Protein AF-A0A923XNX6-F1 (afdb_monomer)

Solvent-accessible surface area (backbone atoms only — not comparable to full-atom values): 4969 Å² total; per-residue (Å²): 114,69,65,73,49,47,70,69,46,48,79,73,38,95,85,50,53,93,92,58,55,62,74,38,48,46,37,24,32,49,44,14,53,48,41,69,77,77,44,90,81,54,68,77,83,39,41,71,58,51,50,51,52,29,68,72,59,35,80,86,32,80,60,51,67,77,61,32,46,54,44,16,46,54,29,30,53,48,52,62,55,71,70,56,132

Radius of gyration: 11.89 Å; Cα contacts (8 Å, |Δi|>4): 79; chains: 1; bounding box: 31×26×30 Å

Sequence (85 aa):
REDAYWQREFTKQPYYRSELSYDDYSPAFRVGYTGPLRREGSFDSLEGDLQRDWQQVKGRSRLTWQEARQATRAAWERVAHAGHP

Secondary structure (DSSP, 8-state):
-HHHHHHHHGGGSTT--TT--HHHHHHHHHHHHHHHHH--S-TTTTHHHHHHHHHHH-TT----HHHHHHHHHHHHHHHHHHT--

Foldseek 3Di:
DQLVVCQVCVCVDPLDDPVFHSLLQSLLLVLQQVVVVVDDDDCVVCVVVSLVSSVVRNVPRPDDSVSSSSSSPVSNVVNVVVPDD

Mean predicted aligned error: 3.84 Å

Nearest PDB structures (foldseek):
  5dul-assembly2_C  TM=3.179E-01  e=6.118E+00  Yersinia pestis
  5kqo-assembly1_A  TM=3.151E-01  e=6.118E+00  Vibrio vulnificus CMCP6
  5kry-assembly1_B  TM=3.159E-01  e=5.791E+00  Vibrio vulnificus CMCP6
  5dul-assembly1_A  TM=3.195E-01  e=7.621E+00  Yersinia pestis
  5krv-assembly1_A  TM=3.167E-01  e=6.828E+00  Vibrio vulnificus CMCP6

pLDDT: mean 89.62, std 9.18, range [39.44, 95.31]

Structure (mmCIF, N/CA/C/O backbone):
data_AF-A0A923XNX6-F1
#
_entry.id   A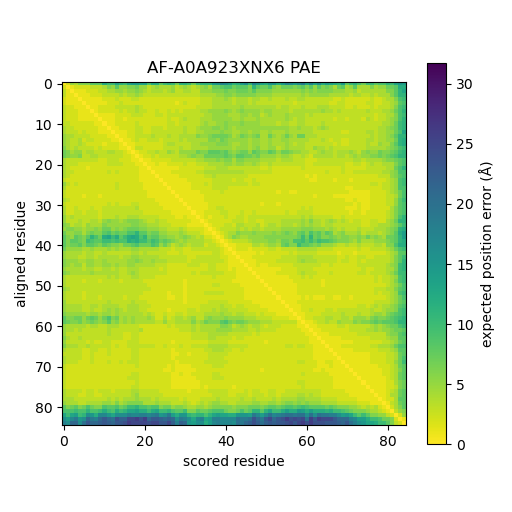F-A0A923XNX6-F1
#
loop_
_atom_site.group_PDB
_atom_site.id
_atom_site.type_symbol
_atom_site.label_atom_id
_atom_site.label_alt_id
_atom_site.label_comp_id
_atom_site.label_asym_id
_atom_site.label_entity_id
_atom_site.label_seq_id
_atom_site.pdbx_PDB_ins_code
_atom_site.Cartn_x
_atom_site.Cartn_y
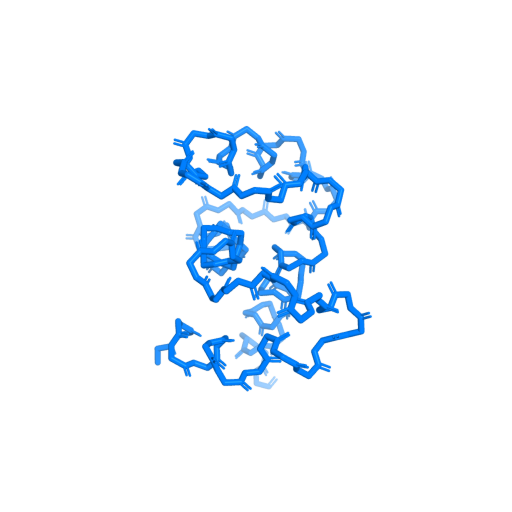_atom_site.Cartn_z
_atom_site.occupancy
_atom_site.B_iso_or_equiv
_atom_site.auth_seq_id
_atom_site.auth_comp_id
_atom_site.auth_asym_id
_atom_site.auth_atom_id
_atom_site.pdbx_PDB_model_num
ATOM 1 N N . ARG A 1 1 ? -1.109 -16.818 -4.883 1.00 74.00 1 ARG A N 1
ATOM 2 C CA . ARG A 1 1 ? -1.800 -15.576 -5.314 1.00 74.00 1 ARG A CA 1
ATOM 3 C C . ARG A 1 1 ? -1.494 -14.496 -4.288 1.00 74.00 1 ARG A C 1
ATOM 5 O O . ARG A 1 1 ? -1.709 -14.759 -3.111 1.00 74.00 1 ARG A O 1
ATOM 12 N N . GLU A 1 2 ? -1.004 -13.339 -4.730 1.00 85.06 2 GLU A N 1
ATOM 13 C CA . GLU A 1 2 ? -0.586 -12.223 -3.862 1.00 85.06 2 GLU A CA 1
ATOM 14 C C . GLU A 1 2 ? -1.723 -11.694 -2.980 1.00 85.06 2 GLU A C 1
ATOM 16 O O . GLU A 1 2 ? -1.521 -11.422 -1.804 1.00 85.06 2 GLU A O 1
ATOM 21 N N . ASP A 1 3 ? -2.945 -11.647 -3.508 1.00 83.94 3 ASP A N 1
ATOM 22 C CA . ASP A 1 3 ? -4.131 -11.164 -2.791 1.00 83.94 3 ASP A CA 1
ATOM 23 C C . ASP A 1 3 ? -4.389 -11.925 -1.473 1.00 83.94 3 ASP A C 1
ATOM 25 O O . ASP A 1 3 ? -4.453 -11.340 -0.396 1.00 83.94 3 ASP A O 1
ATOM 29 N N . ALA A 1 4 ? -4.382 -13.262 -1.528 1.00 88.19 4 ALA A N 1
ATOM 30 C CA . ALA A 1 4 ? -4.567 -14.116 -0.353 1.00 88.19 4 ALA A CA 1
ATOM 31 C C . ALA A 1 4 ? -3.412 -14.022 0.659 1.00 88.19 4 ALA A C 1
ATOM 33 O O . ALA A 1 4 ? -3.592 -14.373 1.823 1.00 88.19 4 ALA A O 1
ATOM 34 N N . TYR A 1 5 ? -2.219 -13.602 0.222 1.00 89.88 5 TYR A N 1
ATOM 35 C CA . TYR A 1 5 ? -1.103 -13.300 1.116 1.00 89.88 5 TYR A CA 1
ATOM 36 C C . TYR A 1 5 ? -1.331 -11.958 1.813 1.00 89.88 5 TYR A C 1
ATOM 38 O O . TYR A 1 5 ? -1.288 -11.883 3.039 1.00 89.88 5 TYR A O 1
ATOM 46 N N . TRP A 1 6 ? -1.664 -10.914 1.057 1.00 92.38 6 TRP A N 1
ATOM 47 C CA . TRP A 1 6 ? -1.911 -9.593 1.625 1.00 92.38 6 TRP A CA 1
ATOM 48 C C . TRP A 1 6 ? -3.133 -9.569 2.542 1.00 92.38 6 TRP A C 1
ATOM 50 O O . TRP A 1 6 ? -3.083 -8.902 3.563 1.00 92.38 6 TRP A O 1
ATOM 60 N N . GLN A 1 7 ? -4.167 -10.371 2.285 1.00 91.44 7 GLN A N 1
ATOM 61 C CA . GLN A 1 7 ? -5.333 -10.489 3.170 1.00 91.44 7 GLN A CA 1
ATOM 62 C C . GLN A 1 7 ? -4.996 -10.961 4.594 1.00 91.44 7 GLN A C 1
ATOM 64 O O . GLN A 1 7 ? -5.713 -10.640 5.534 1.00 91.44 7 GLN A O 1
ATOM 69 N N . ARG A 1 8 ? -3.907 -11.705 4.783 1.00 91.69 8 ARG A N 1
ATOM 70 C CA . ARG A 1 8 ? -3.469 -12.194 6.104 1.00 91.69 8 ARG A CA 1
ATOM 71 C C . ARG A 1 8 ? -2.298 -11.399 6.679 1.00 91.69 8 ARG A C 1
ATOM 73 O O . ARG A 1 8 ? -2.127 -11.360 7.892 1.00 91.69 8 ARG A O 1
ATOM 80 N N . GLU A 1 9 ? -1.517 -10.748 5.822 1.00 92.38 9 GLU A N 1
ATOM 81 C CA . GLU A 1 9 ? -0.336 -9.986 6.231 1.00 92.38 9 GLU A CA 1
ATOM 82 C C . GLU A 1 9 ? -0.592 -8.488 6.397 1.00 92.38 9 GLU A C 1
ATOM 84 O O . GLU A 1 9 ? 0.191 -7.832 7.081 1.00 92.38 9 GLU A O 1
ATOM 89 N N . PHE A 1 10 ? -1.666 -7.931 5.818 1.00 90.75 10 PHE A N 1
ATOM 90 C CA . PHE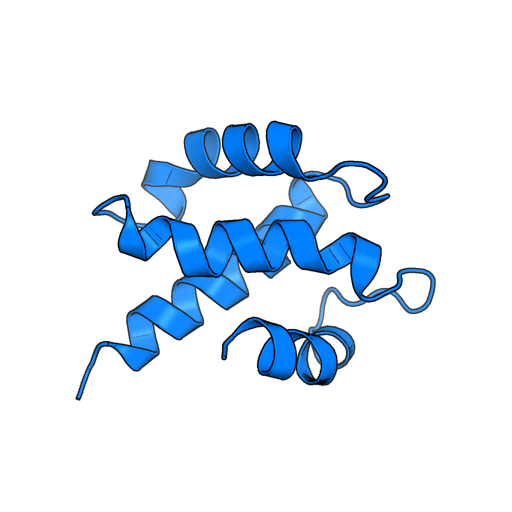 A 1 10 ? -1.948 -6.493 5.912 1.00 90.75 10 PHE A CA 1
ATOM 91 C C . PHE A 1 10 ? -2.124 -6.029 7.358 1.00 90.75 10 PHE A C 1
ATOM 93 O O . PHE A 1 10 ? -1.679 -4.941 7.693 1.00 90.75 10 PHE A O 1
ATOM 100 N N . THR A 1 11 ? -2.693 -6.870 8.226 1.00 93.19 11 THR A N 1
ATOM 101 C CA . THR A 1 11 ? -2.869 -6.582 9.658 1.00 93.19 11 THR A CA 1
ATOM 102 C C . THR A 1 11 ? -1.557 -6.555 10.438 1.00 93.19 11 THR A C 1
ATOM 104 O O . THR A 1 11 ? -1.498 -5.983 11.522 1.00 93.19 11 THR A O 1
ATOM 107 N N . LYS A 1 12 ? -0.496 -7.166 9.896 1.00 92.19 12 LYS A N 1
ATOM 108 C CA . LYS A 1 12 ? 0.849 -7.184 10.490 1.00 92.19 12 LYS A CA 1
ATOM 109 C C . LYS A 1 12 ? 1.703 -6.004 10.038 1.00 92.19 12 LYS A C 1
ATOM 111 O O . LYS A 1 12 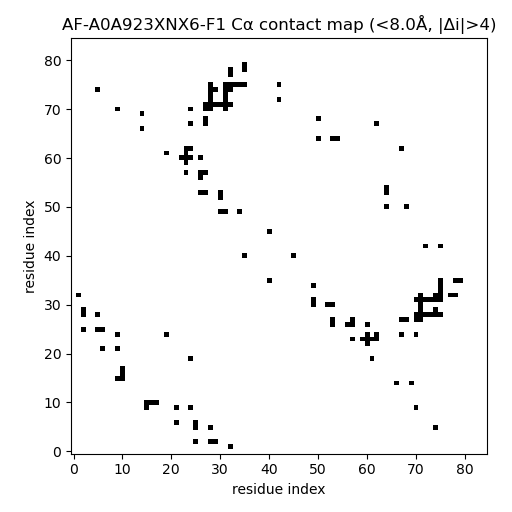? 2.832 -5.856 10.496 1.00 92.19 12 LYS A O 1
ATOM 116 N N . GLN A 1 13 ? 1.203 -5.200 9.104 1.00 90.88 13 GLN A N 1
ATOM 117 C CA . GLN A 1 13 ? 1.947 -4.061 8.596 1.00 90.88 13 GLN A CA 1
ATOM 118 C C . GLN A 1 13 ? 1.990 -2.949 9.648 1.00 90.88 13 GLN A C 1
ATOM 120 O O . GLN A 1 13 ? 0.989 -2.703 10.317 1.00 90.88 13 GLN A O 1
ATOM 125 N N . PRO A 1 14 ? 3.108 -2.215 9.767 1.00 89.81 14 PRO A N 1
ATOM 126 C CA . PRO A 1 14 ? 3.239 -1.141 10.755 1.00 89.81 14 PRO A CA 1
ATOM 127 C C . PRO A 1 14 ? 2.278 0.033 10.502 1.00 89.81 14 PRO A C 1
ATOM 129 O O . PRO A 1 14 ? 2.019 0.828 11.397 1.00 89.81 14 PRO A O 1
ATOM 132 N N . TYR A 1 15 ? 1.747 0.133 9.284 1.00 87.44 15 TYR A N 1
ATOM 133 C CA . TYR A 1 15 ? 0.778 1.137 8.842 1.00 87.44 15 TYR A CA 1
ATOM 134 C C . TYR A 1 15 ? -0.671 0.629 8.840 1.00 87.44 15 TYR A C 1
ATOM 136 O O . TYR A 1 15 ? -1.573 1.267 8.287 1.00 87.44 15 TYR A O 1
ATOM 144 N N . TYR A 1 16 ? -0.904 -0.549 9.417 1.00 91.62 16 TYR A N 1
ATOM 145 C CA . TYR A 1 16 ? -2.241 -1.087 9.588 1.00 91.62 16 TYR A CA 1
ATOM 146 C C . TYR A 1 16 ? -3.040 -0.261 10.595 1.00 91.62 16 TYR A C 1
ATOM 148 O O . TYR A 1 16 ? -2.561 0.075 11.678 1.00 91.62 16 TYR A O 1
ATOM 156 N N . ARG A 1 17 ? -4.298 0.010 10.250 1.00 90.50 17 ARG A N 1
ATOM 157 C CA . ARG A 1 17 ? -5.277 0.633 11.137 1.00 90.50 17 ARG A CA 1
ATOM 158 C C . ARG A 1 17 ? -6.414 -0.343 11.385 1.00 90.50 17 ARG A C 1
ATOM 160 O O . ARG A 1 17 ? -7.043 -0.801 10.438 1.00 90.50 17 ARG A O 1
ATOM 167 N N . SER A 1 18 ? -6.722 -0.602 12.654 1.00 88.75 18 SER A N 1
ATOM 168 C CA . SER A 1 18 ? -7.789 -1.531 13.058 1.00 88.75 18 SER A CA 1
ATOM 169 C C . SER A 1 18 ? -9.194 -1.115 12.605 1.00 88.75 18 SER A C 1
ATOM 171 O O . SER A 1 18 ? -10.087 -1.951 12.529 1.00 88.75 18 SER A O 1
ATOM 173 N N . GLU A 1 19 ? -9.391 0.163 12.283 1.00 92.25 19 GLU A N 1
ATOM 174 C CA . GLU A 1 19 ? -10.645 0.723 11.759 1.00 92.25 19 GLU A CA 1
ATOM 175 C C . GLU A 1 19 ? -10.873 0.403 10.267 1.00 92.25 19 GLU A C 1
ATOM 177 O O . GLU A 1 19 ? -11.975 0.591 9.729 1.00 92.25 19 GLU A O 1
ATOM 182 N N . LEU A 1 20 ? -9.817 -0.035 9.575 1.00 92.56 20 LEU A N 1
ATOM 183 C CA . LEU A 1 20 ? -9.798 -0.294 8.144 1.00 92.56 20 LEU A CA 1
ATOM 184 C C . LEU A 1 20 ? -9.815 -1.795 7.869 1.00 92.56 20 LEU A C 1
ATOM 186 O O . LEU A 1 20 ? -9.158 -2.592 8.536 1.00 92.56 20 LEU A O 1
ATOM 190 N N . SER A 1 21 ? -10.594 -2.183 6.867 1.00 92.81 21 SER A N 1
ATOM 191 C CA . SER A 1 21 ? -10.732 -3.577 6.457 1.00 92.81 21 SER A CA 1
ATOM 192 C C . SER A 1 21 ? -9.821 -3.876 5.278 1.00 92.81 21 SER A C 1
ATOM 194 O O . SER A 1 21 ? -9.320 -2.970 4.615 1.00 92.81 21 SER A O 1
ATOM 196 N N . TYR A 1 22 ? -9.641 -5.159 4.962 1.00 91.62 22 TYR A N 1
ATOM 197 C CA . TYR A 1 22 ? -8.857 -5.545 3.790 1.00 91.62 22 TYR A CA 1
ATOM 198 C C . TYR A 1 22 ? -9.383 -4.912 2.493 1.00 91.62 22 TYR A C 1
ATOM 200 O O . TYR A 1 22 ? -8.581 -4.575 1.636 1.00 91.62 22 TYR A O 1
ATOM 208 N N . ASP A 1 23 ? -10.692 -4.681 2.366 1.00 92.62 23 ASP A N 1
ATOM 209 C CA . ASP A 1 23 ? -11.293 -3.998 1.209 1.00 92.62 23 ASP A CA 1
ATOM 210 C C . ASP A 1 23 ? -10.721 -2.586 0.984 1.00 92.62 23 ASP A C 1
ATOM 212 O O . ASP A 1 23 ? -10.495 -2.178 -0.153 1.00 92.62 23 ASP A O 1
ATOM 216 N N . ASP A 1 24 ? -10.376 -1.870 2.062 1.00 94.62 24 ASP A N 1
ATOM 217 C CA . ASP A 1 24 ? -9.739 -0.558 1.962 1.00 94.62 24 ASP A CA 1
ATOM 218 C C . ASP A 1 24 ? -8.309 -0.668 1.400 1.00 94.62 24 ASP A C 1
ATOM 220 O O . ASP A 1 24 ? -7.890 0.181 0.612 1.00 94.62 24 ASP A O 1
ATOM 224 N N . TYR A 1 25 ? -7.567 -1.719 1.766 1.00 94.44 25 TYR A N 1
ATOM 225 C CA . TYR A 1 25 ? -6.161 -1.917 1.382 1.00 94.44 25 TYR A CA 1
ATOM 226 C C . TYR A 1 25 ? -5.958 -2.730 0.095 1.00 94.44 25 TYR A C 1
ATOM 228 O O . TYR A 1 25 ? -4.952 -2.551 -0.592 1.00 94.44 25 TYR A O 1
ATOM 236 N N . SER A 1 26 ? -6.894 -3.613 -0.250 1.00 94.00 26 SER A N 1
ATOM 237 C CA . SER A 1 26 ? -6.862 -4.485 -1.428 1.00 94.00 26 SER A CA 1
ATOM 238 C C . SER A 1 26 ? -6.514 -3.734 -2.720 1.00 94.00 26 SER A C 1
ATOM 240 O O . SER A 1 26 ? -5.574 -4.165 -3.399 1.00 94.00 26 SER A O 1
ATOM 242 N N . PRO A 1 27 ? -7.141 -2.581 -3.055 1.00 95.19 27 PRO A N 1
ATOM 243 C CA . PRO A 1 27 ? -6.775 -1.849 -4.265 1.00 95.19 27 PRO A CA 1
ATOM 244 C C . PRO A 1 27 ? -5.319 -1.371 -4.247 1.00 95.19 27 PRO A C 1
ATOM 246 O O . PRO A 1 27 ? -4.657 -1.430 -5.278 1.00 95.19 27 PRO A O 1
ATOM 249 N N . ALA A 1 28 ? -4.783 -0.960 -3.094 1.00 95.31 28 ALA A N 1
ATOM 250 C CA . ALA A 1 28 ? -3.393 -0.517 -2.977 1.00 95.31 28 ALA A CA 1
ATOM 251 C C . ALA A 1 28 ? -2.405 -1.666 -3.216 1.00 95.31 28 ALA A C 1
ATOM 253 O O . ALA A 1 28 ? -1.494 -1.553 -4.037 1.00 95.31 28 ALA A O 1
ATOM 254 N N . PHE A 1 29 ? -2.627 -2.815 -2.571 1.00 94.69 29 PHE A N 1
ATOM 255 C CA . PHE A 1 29 ? -1.799 -3.996 -2.812 1.00 94.69 29 PHE A CA 1
ATOM 256 C C . PHE A 1 29 ? -1.874 -4.447 -4.268 1.00 94.69 29 PHE A C 1
ATOM 258 O O . PHE A 1 29 ? -0.845 -4.774 -4.856 1.00 94.69 29 PHE A O 1
ATOM 265 N N . ARG A 1 30 ? -3.067 -4.404 -4.874 1.00 93.56 30 ARG A N 1
ATOM 266 C CA . ARG A 1 30 ? -3.272 -4.756 -6.281 1.00 93.56 30 ARG A CA 1
ATOM 267 C C . ARG A 1 30 ? -2.452 -3.901 -7.226 1.00 93.56 30 ARG A C 1
ATOM 269 O O . ARG A 1 30 ? -1.778 -4.457 -8.092 1.00 93.56 30 ARG A O 1
ATOM 276 N N . VAL A 1 31 ? -2.461 -2.585 -7.047 1.00 94.56 31 VAL A N 1
ATOM 277 C CA . VAL A 1 31 ? -1.596 -1.691 -7.827 1.00 94.56 31 VAL A CA 1
ATOM 278 C C . VAL A 1 31 ? -0.123 -2.039 -7.601 1.00 94.56 31 VAL A C 1
ATOM 280 O O . VAL A 1 31 ? 0.638 -2.136 -8.560 1.00 94.56 31 VAL A O 1
ATOM 283 N N . GLY A 1 32 ? 0.265 -2.334 -6.359 1.00 93.25 32 GLY A N 1
ATOM 284 C CA . GLY A 1 32 ? 1.641 -2.671 -6.002 1.00 93.25 32 GLY A CA 1
ATOM 285 C C . GLY A 1 32 ? 2.174 -3.945 -6.653 1.00 93.25 32 GLY A C 1
ATOM 286 O O . GLY A 1 32 ? 3.266 -3.921 -7.207 1.00 93.25 32 GLY A O 1
ATOM 287 N N . TYR A 1 33 ? 1.413 -5.045 -6.645 1.00 91.38 33 TYR A N 1
ATOM 288 C CA . TYR A 1 33 ? 1.874 -6.310 -7.233 1.00 91.38 33 TYR A CA 1
ATOM 289 C C . TYR A 1 33 ? 1.646 -6.401 -8.748 1.00 91.38 33 TYR A C 1
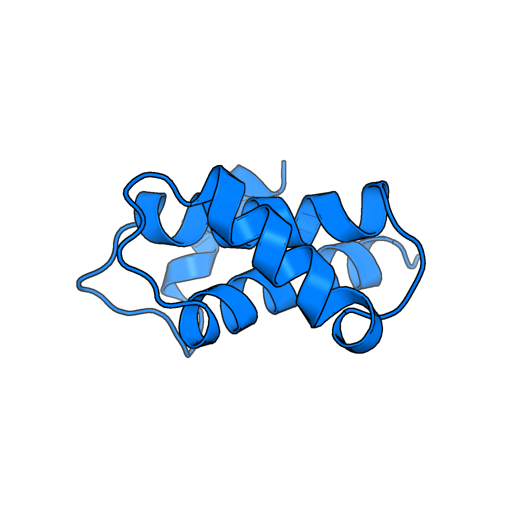ATOM 291 O O . TYR A 1 33 ? 2.283 -7.217 -9.410 1.00 91.38 33 TYR A O 1
ATOM 299 N N . THR A 1 34 ? 0.742 -5.596 -9.323 1.00 90.75 34 THR A N 1
ATOM 300 C CA . THR A 1 34 ? 0.533 -5.551 -10.787 1.00 90.75 34 THR A CA 1
ATOM 301 C C . THR A 1 34 ? 1.395 -4.510 -11.490 1.00 90.75 34 THR A C 1
ATOM 303 O O . THR A 1 34 ? 1.689 -4.674 -12.672 1.00 90.75 34 THR A O 1
ATOM 306 N N . GLY A 1 35 ? 1.829 -3.473 -10.773 1.00 89.00 35 GLY A N 1
ATOM 307 C CA . GLY A 1 35 ? 2.748 -2.446 -11.249 1.00 89.00 35 GLY A CA 1
ATOM 308 C C . GLY A 1 35 ? 4.009 -3.004 -11.921 1.00 89.00 35 GLY A C 1
ATOM 309 O O . GLY A 1 35 ? 4.184 -2.737 -13.112 1.00 89.00 35 GLY A O 1
ATOM 310 N N . PRO A 1 36 ? 4.831 -3.822 -11.231 1.00 86.06 36 PRO A N 1
ATOM 311 C CA . PRO A 1 36 ? 6.089 -4.328 -11.784 1.00 86.06 36 PRO A CA 1
ATOM 312 C C . PRO A 1 36 ? 5.877 -5.345 -12.913 1.00 86.06 36 PRO A C 1
ATOM 314 O O . PRO A 1 36 ? 6.782 -5.598 -13.694 1.00 86.06 36 PRO A O 1
ATOM 317 N N . LEU A 1 37 ? 4.672 -5.917 -13.045 1.00 84.88 37 LEU A N 1
ATOM 318 C CA . LEU A 1 37 ? 4.328 -6.821 -14.151 1.00 84.88 37 LEU A CA 1
ATOM 319 C C . LEU A 1 37 ? 4.032 -6.076 -15.461 1.00 84.88 37 LEU A C 1
ATOM 321 O O . LEU A 1 37 ? 3.978 -6.696 -16.519 1.00 84.88 37 LEU A O 1
ATOM 325 N N . ARG A 1 38 ? 3.751 -4.771 -15.388 1.00 82.00 38 ARG A N 1
ATOM 326 C CA . ARG A 1 38 ?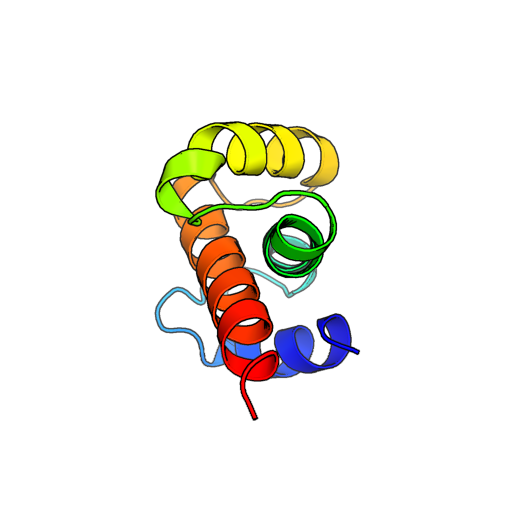 3.336 -3.944 -16.533 1.00 82.00 38 ARG A CA 1
ATOM 327 C C . ARG A 1 38 ? 4.323 -2.833 -16.864 1.00 82.00 38 ARG A C 1
ATOM 329 O O . ARG A 1 38 ? 4.231 -2.259 -17.944 1.00 82.00 38 ARG A O 1
ATOM 336 N N . ARG A 1 39 ? 5.189 -2.477 -15.918 1.00 84.31 39 ARG A N 1
ATOM 337 C CA . ARG A 1 39 ? 6.099 -1.338 -16.003 1.00 84.31 39 ARG A CA 1
ATOM 338 C C . ARG A 1 39 ? 7.458 -1.750 -15.457 1.00 84.31 39 ARG A C 1
ATOM 340 O O . ARG A 1 39 ? 7.534 -2.355 -14.391 1.00 84.31 39 ARG A O 1
ATOM 347 N N . GLU A 1 40 ? 8.510 -1.367 -16.163 1.00 83.31 40 GLU A N 1
ATOM 348 C CA . GLU A 1 40 ? 9.889 -1.535 -15.714 1.00 83.31 40 GLU A CA 1
ATOM 349 C C . GLU A 1 40 ? 10.354 -0.261 -14.999 1.00 83.31 40 GLU A C 1
ATOM 351 O O . GLU A 1 40 ? 10.061 0.851 -15.442 1.00 83.31 40 GLU A O 1
ATOM 356 N N . GLY A 1 41 ? 11.059 -0.415 -13.878 1.00 86.94 41 GLY A N 1
ATOM 357 C CA . GLY A 1 41 ? 11.595 0.703 -13.103 1.00 86.94 41 GLY A CA 1
ATOM 358 C C . GLY A 1 41 ? 11.465 0.518 -11.595 1.00 86.94 41 GLY A C 1
ATOM 359 O O . GLY A 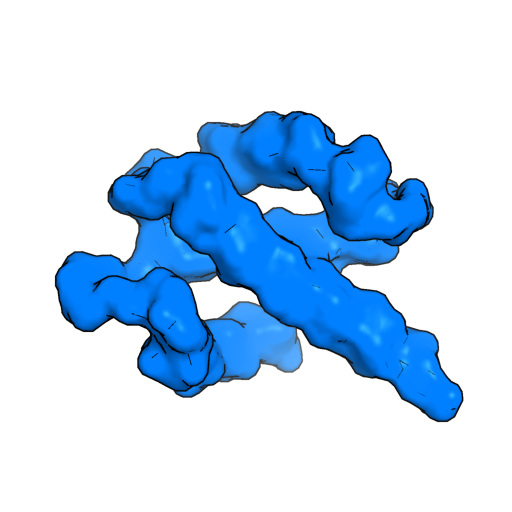1 41 ? 11.057 -0.532 -11.104 1.00 86.94 41 GLY A O 1
ATOM 360 N N . SER A 1 42 ? 11.823 1.562 -10.853 1.00 89.81 42 SER A N 1
ATOM 361 C CA . SER A 1 42 ? 11.695 1.606 -9.396 1.00 89.81 42 SER A CA 1
ATOM 362 C C . SER A 1 42 ? 10.328 2.145 -8.982 1.00 89.81 42 SER A C 1
ATOM 364 O O . SER A 1 42 ? 9.738 2.967 -9.684 1.00 89.81 42 SER A O 1
ATOM 366 N N . PHE A 1 43 ? 9.861 1.746 -7.795 1.00 90.38 43 PHE A N 1
ATOM 367 C CA . PHE A 1 43 ? 8.623 2.269 -7.206 1.00 90.38 43 PHE A CA 1
ATOM 368 C C . PHE A 1 43 ? 8.595 3.804 -7.186 1.00 90.38 43 PHE A C 1
ATOM 370 O O . PHE A 1 43 ? 7.587 4.396 -7.546 1.00 90.38 43 PHE A O 1
ATOM 377 N N . ASP A 1 44 ? 9.710 4.434 -6.805 1.00 92.19 44 ASP A N 1
ATOM 378 C CA . ASP A 1 44 ? 9.850 5.892 -6.715 1.00 92.19 44 ASP A CA 1
ATOM 379 C C . ASP A 1 44 ? 9.626 6.584 -8.070 1.00 92.19 44 ASP A C 1
ATOM 381 O O . ASP A 1 44 ? 8.801 7.487 -8.190 1.00 92.19 44 ASP A O 1
ATOM 385 N N . SER A 1 45 ? 10.262 6.075 -9.130 1.00 93.25 45 SER A N 1
ATOM 386 C CA . SER A 1 45 ? 10.117 6.613 -10.488 1.00 9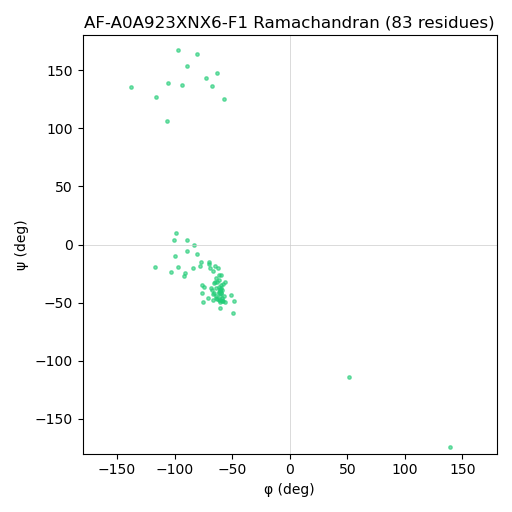3.25 45 SER A CA 1
ATOM 387 C C . SER A 1 45 ? 8.694 6.478 -11.032 1.00 93.25 45 SER A C 1
ATOM 389 O O . SER A 1 45 ? 8.263 7.284 -11.853 1.00 93.25 45 SER A O 1
ATOM 391 N N . LEU A 1 46 ? 7.962 5.460 -10.577 1.00 93.38 46 LEU A N 1
ATOM 392 C CA . LEU A 1 46 ? 6.591 5.176 -10.993 1.00 93.38 46 LEU A CA 1
ATOM 393 C C . LEU A 1 46 ? 5.550 5.656 -9.976 1.00 93.38 46 LEU A C 1
ATOM 395 O O . LEU A 1 46 ? 4.361 5.437 -10.196 1.00 93.38 46 LEU A O 1
ATOM 399 N N . GLU A 1 47 ? 5.949 6.333 -8.896 1.00 92.56 47 GLU A N 1
ATOM 400 C CA . GLU A 1 47 ? 5.061 6.673 -7.780 1.00 92.56 47 GLU A CA 1
ATOM 401 C C . GLU A 1 47 ? 3.843 7.475 -8.256 1.00 92.56 47 GLU A C 1
ATOM 403 O O . GLU A 1 47 ? 2.711 7.158 -7.892 1.00 92.56 47 GLU A O 1
ATOM 408 N N . GLY A 1 48 ? 4.055 8.462 -9.131 1.00 94.31 48 GLY A N 1
ATOM 409 C CA . GLY A 1 48 ? 2.971 9.270 -9.692 1.00 94.31 48 GLY A CA 1
ATOM 410 C C . GLY A 1 48 ? 2.012 8.476 -10.588 1.00 94.31 48 GLY A C 1
ATOM 411 O O . GLY A 1 48 ? 0.810 8.744 -10.603 1.00 94.31 48 GLY A O 1
ATOM 412 N N . ASP A 1 49 ? 2.515 7.471 -11.305 1.00 93.00 49 ASP A N 1
ATOM 413 C CA . ASP A 1 49 ? 1.696 6.609 -12.164 1.00 93.00 49 ASP A CA 1
ATOM 414 C C . ASP A 1 49 ? 0.897 5.601 -11.325 1.00 93.00 49 ASP A C 1
ATOM 416 O O . ASP A 1 49 ? -0.300 5.413 -11.537 1.00 93.00 49 ASP A O 1
ATOM 420 N N . LEU A 1 50 ? 1.529 5.023 -10.298 1.00 94.31 50 LEU A N 1
ATOM 421 C CA . LEU A 1 50 ? 0.884 4.145 -9.318 1.00 94.31 50 LEU A CA 1
ATOM 422 C C . LEU A 1 50 ? -0.175 4.897 -8.508 1.00 94.31 50 LEU A C 1
ATOM 424 O O . LEU A 1 50 ? -1.243 4.350 -8.242 1.00 94.31 50 LEU A O 1
ATOM 428 N N . GLN A 1 51 ? 0.076 6.165 -8.172 1.00 95.31 51 GLN A N 1
ATOM 429 C CA . GLN A 1 51 ? -0.915 7.028 -7.538 1.00 95.31 51 GLN A CA 1
ATOM 430 C C . GLN A 1 51 ? -2.153 7.165 -8.412 1.00 95.31 51 GLN A C 1
ATOM 432 O O . GLN A 1 51 ? -3.274 7.015 -7.926 1.00 95.31 51 GLN A O 1
ATOM 437 N N . ARG A 1 52 ? -1.958 7.459 -9.699 1.00 94.88 52 ARG A N 1
ATOM 438 C CA . ARG A 1 52 ? -3.055 7.591 -10.658 1.00 94.88 52 ARG A CA 1
ATOM 439 C C . ARG A 1 52 ? -3.828 6.286 -10.786 1.00 94.88 52 ARG A C 1
ATOM 441 O O . ARG A 1 52 ? -5.048 6.314 -10.671 1.00 94.88 52 ARG A O 1
ATOM 448 N N . ASP A 1 53 ? -3.132 5.166 -10.955 1.00 93.81 53 ASP A N 1
ATOM 449 C CA . ASP A 1 53 ? -3.735 3.834 -11.056 1.00 93.81 53 ASP A CA 1
ATOM 450 C C . ASP A 1 53 ? -4.572 3.510 -9.812 1.00 93.81 53 ASP A C 1
ATOM 452 O O . ASP A 1 53 ? -5.758 3.195 -9.917 1.00 93.81 53 ASP A O 1
ATOM 456 N N . TRP A 1 54 ? -4.007 3.731 -8.621 1.00 95.31 54 TRP A N 1
ATOM 457 C CA . TRP A 1 54 ? -4.714 3.524 -7.363 1.00 95.31 54 TRP A CA 1
ATOM 458 C C . TRP A 1 54 ? -5.953 4.412 -7.254 1.00 95.31 54 TRP A C 1
ATOM 460 O O . TRP A 1 54 ? -7.016 3.912 -6.906 1.00 95.31 54 TRP A O 1
ATOM 470 N N . GLN A 1 55 ? -5.874 5.695 -7.615 1.00 94.69 55 GLN A N 1
ATOM 471 C CA . GLN A 1 55 ? -7.042 6.585 -7.609 1.00 94.69 55 GLN A CA 1
ATOM 472 C C . GLN A 1 55 ? -8.155 6.114 -8.560 1.00 94.69 55 GLN A C 1
ATOM 474 O O . GLN A 1 55 ? -9.328 6.345 -8.276 1.00 94.69 55 GLN A O 1
ATOM 479 N N . GLN A 1 56 ? -7.817 5.438 -9.663 1.00 94.12 56 GLN A N 1
ATOM 480 C CA . GLN A 1 56 ? -8.812 4.852 -10.568 1.00 94.12 56 GLN A CA 1
ATOM 481 C C . GLN A 1 56 ? -9.464 3.594 -9.979 1.00 94.12 56 GLN A C 1
ATOM 483 O O . GLN A 1 56 ? -10.658 3.374 -10.177 1.00 94.12 56 GLN A O 1
ATOM 488 N N . VAL A 1 57 ? -8.707 2.767 -9.248 1.00 93.94 57 VAL A N 1
ATOM 489 C CA . VAL A 1 57 ? -9.196 1.469 -8.743 1.00 93.94 57 VAL A CA 1
ATOM 490 C C . VAL A 1 57 ? -9.636 1.480 -7.277 1.00 93.94 57 VAL A C 1
ATOM 492 O O . VAL A 1 57 ? -10.237 0.507 -6.826 1.00 93.94 57 VAL A O 1
ATOM 495 N N . LYS A 1 58 ? -9.366 2.552 -6.519 1.00 91.50 58 LYS A N 1
ATOM 496 C CA . LYS A 1 58 ? -9.600 2.610 -5.066 1.00 91.50 58 LYS A CA 1
ATOM 497 C C . LYS A 1 58 ? -11.062 2.429 -4.672 1.00 91.50 58 LYS A C 1
ATOM 499 O O . LYS A 1 58 ? -11.329 1.995 -3.557 1.00 91.50 58 LYS A O 1
ATOM 504 N N . GLY A 1 59 ? -12.004 2.764 -5.556 1.00 92.69 59 GLY A N 1
ATOM 505 C CA . GLY A 1 59 ? -13.438 2.611 -5.316 1.00 92.69 59 GLY A CA 1
ATOM 506 C C . GLY A 1 59 ? -13.874 3.239 -3.989 1.00 92.69 59 GLY A C 1
ATOM 507 O O . GLY A 1 59 ? -13.797 4.453 -3.812 1.00 92.69 59 GLY A O 1
ATOM 508 N N . ARG A 1 60 ? -14.320 2.396 -3.051 1.00 91.38 60 ARG A N 1
ATOM 509 C CA . ARG A 1 60 ? -14.797 2.793 -1.714 1.00 91.38 60 ARG A CA 1
ATOM 510 C C . ARG A 1 60 ? -13.700 2.854 -0.646 1.00 91.38 60 ARG A C 1
ATOM 512 O O . ARG A 1 60 ? -14.014 3.125 0.509 1.00 91.38 60 ARG A O 1
ATOM 519 N N . SER A 1 61 ? -12.440 2.624 -1.016 1.00 92.62 61 SER A N 1
ATOM 520 C CA . SER A 1 61 ? -11.314 2.662 -0.085 1.00 92.62 61 SER A CA 1
ATOM 521 C C . SER A 1 61 ? -11.231 4.010 0.623 1.00 92.62 61 SER A C 1
ATOM 523 O O . SER A 1 61 ? -11.145 5.077 -0.003 1.00 92.62 61 SER A O 1
ATOM 525 N N . ARG A 1 62 ? -11.217 3.935 1.953 1.00 93.69 62 ARG A N 1
ATOM 526 C CA . ARG A 1 62 ? -11.111 5.091 2.847 1.00 93.69 62 ARG A CA 1
ATOM 527 C C . ARG A 1 62 ? -9.677 5.587 3.015 1.00 93.69 62 ARG A C 1
ATOM 529 O O . ARG A 1 62 ? -9.480 6.652 3.589 1.00 93.69 62 ARG A O 1
ATOM 536 N N . LEU A 1 63 ? -8.690 4.850 2.501 1.00 93.31 63 LEU A N 1
ATOM 537 C CA . LEU A 1 63 ? -7.288 5.247 2.563 1.00 93.31 63 LEU A CA 1
ATOM 538 C C . LEU A 1 63 ? -7.046 6.539 1.779 1.00 93.31 63 LEU A C 1
ATOM 540 O O . LEU A 1 63 ? -7.663 6.798 0.736 1.00 93.31 63 LEU A O 1
ATOM 544 N N . THR A 1 64 ? -6.092 7.324 2.266 1.00 94.06 64 THR A N 1
ATOM 545 C CA . THR A 1 64 ? -5.416 8.373 1.499 1.00 94.06 64 THR A CA 1
ATOM 546 C C . THR A 1 64 ? -4.316 7.772 0.623 1.00 94.06 64 THR A C 1
ATOM 548 O O . THR A 1 64 ? -3.873 6.646 0.850 1.00 94.06 64 THR A O 1
ATOM 551 N N . TRP A 1 65 ? -3.826 8.526 -0.369 1.00 93.88 65 TRP A N 1
ATOM 552 C CA . TRP A 1 65 ? -2.683 8.061 -1.162 1.00 93.88 65 TRP A CA 1
ATOM 553 C C . TRP A 1 65 ? -1.451 7.805 -0.291 1.00 93.88 65 TRP A C 1
ATOM 555 O O . TRP A 1 65 ? -0.784 6.809 -0.501 1.00 93.88 65 TRP A O 1
ATOM 565 N N . GLN A 1 66 ? -1.165 8.641 0.713 1.00 92.56 66 GLN A N 1
ATOM 566 C CA . GLN A 1 66 ? -0.010 8.441 1.599 1.00 92.56 66 GLN A CA 1
ATOM 567 C C . GLN A 1 66 ? -0.072 7.097 2.342 1.00 92.56 66 GLN A C 1
ATOM 569 O O . GLN A 1 66 ? 0.931 6.386 2.404 1.00 92.56 66 GLN A O 1
ATOM 574 N N . GLU A 1 67 ? -1.249 6.707 2.837 1.00 93.06 67 GLU A N 1
ATOM 575 C CA . GLU A 1 67 ? -1.44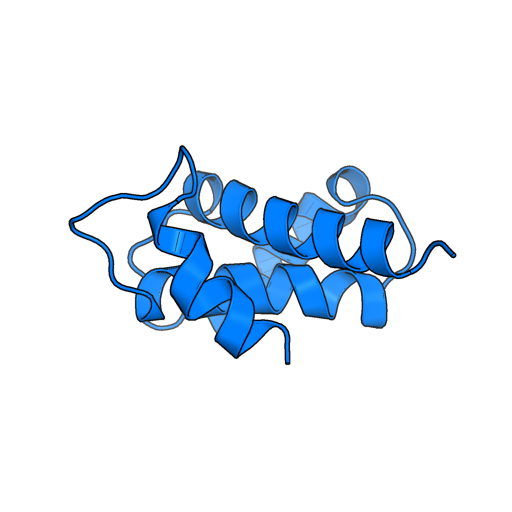0 5.403 3.485 1.00 93.06 67 GLU A CA 1
ATOM 576 C C . GLU A 1 67 ? -1.396 4.256 2.457 1.00 93.06 67 GLU A C 1
ATOM 578 O O . GLU A 1 67 ? -0.691 3.262 2.639 1.00 93.06 67 GLU A O 1
ATOM 583 N N . ALA A 1 68 ? -2.098 4.407 1.330 1.00 94.75 68 ALA A N 1
ATOM 584 C CA . ALA A 1 68 ? -2.115 3.416 0.257 1.00 94.75 68 ALA A CA 1
ATOM 585 C C . ALA A 1 68 ? -0.736 3.212 -0.382 1.00 94.75 68 ALA A C 1
ATOM 587 O O . ALA A 1 68 ? -0.405 2.101 -0.787 1.00 94.75 68 ALA A O 1
ATOM 588 N N . ARG A 1 69 ? 0.100 4.248 -0.442 1.00 95.00 69 ARG A N 1
ATOM 589 C CA . ARG A 1 69 ? 1.462 4.199 -0.977 1.00 95.00 69 ARG A CA 1
ATOM 590 C C . ARG A 1 69 ? 2.320 3.214 -0.200 1.00 95.00 69 ARG A C 1
ATOM 592 O O . ARG A 1 69 ? 3.086 2.483 -0.816 1.00 95.00 69 ARG A O 1
ATOM 599 N N . GLN A 1 70 ? 2.171 3.145 1.124 1.00 94.44 70 GLN A N 1
ATOM 600 C CA . GLN A 1 70 ? 2.917 2.184 1.942 1.00 94.44 70 GLN A CA 1
ATOM 601 C C . GLN A 1 70 ? 2.500 0.738 1.640 1.00 94.44 70 GLN A C 1
ATOM 603 O O . GLN A 1 70 ? 3.363 -0.116 1.446 1.00 94.44 70 GLN A O 1
ATOM 608 N N . ALA A 1 71 ? 1.197 0.485 1.490 1.00 94.62 71 ALA A N 1
ATOM 609 C CA . ALA A 1 71 ? 0.674 -0.818 1.072 1.00 94.62 71 ALA A CA 1
ATOM 610 C C . ALA A 1 71 ? 1.108 -1.199 -0.356 1.00 94.62 71 ALA A C 1
ATOM 612 O O . ALA A 1 71 ? 1.594 -2.304 -0.600 1.00 94.62 71 ALA A O 1
ATOM 613 N N . THR A 1 72 ? 0.995 -0.257 -1.294 1.00 95.19 72 THR A N 1
ATOM 614 C CA . THR A 1 72 ? 1.427 -0.408 -2.693 1.00 95.19 72 THR A CA 1
ATOM 615 C C . THR A 1 72 ? 2.918 -0.732 -2.762 1.00 95.19 72 THR A C 1
ATOM 617 O O . THR A 1 72 ? 3.315 -1.662 -3.460 1.00 95.19 72 THR A O 1
ATOM 620 N N . ARG A 1 73 ? 3.748 -0.012 -1.997 1.00 94.00 73 ARG A N 1
ATOM 621 C CA . ARG A 1 73 ? 5.194 -0.237 -1.935 1.00 94.00 73 ARG A CA 1
ATOM 622 C C . ARG A 1 73 ? 5.534 -1.610 -1.368 1.00 94.00 73 ARG A C 1
ATOM 624 O O . ARG A 1 73 ? 6.351 -2.303 -1.958 1.00 94.00 73 ARG A O 1
ATOM 631 N N . ALA A 1 74 ? 4.879 -2.035 -0.289 1.00 93.44 74 ALA A N 1
ATOM 632 C CA . ALA A 1 74 ? 5.118 -3.353 0.294 1.00 93.44 74 ALA A CA 1
ATOM 633 C C . ALA A 1 74 ? 4.794 -4.491 -0.696 1.00 93.44 74 ALA A C 1
ATOM 635 O O . ALA A 1 74 ? 5.559 -5.451 -0.814 1.00 93.44 74 ALA A O 1
ATOM 636 N N . ALA A 1 75 ? 3.697 -4.366 -1.455 1.00 93.56 75 ALA A N 1
ATOM 637 C CA . ALA A 1 75 ? 3.365 -5.297 -2.537 1.00 93.56 75 ALA A CA 1
ATOM 638 C C . ALA A 1 75 ? 4.367 -5.253 -3.697 1.00 93.56 75 ALA A C 1
ATOM 640 O O . ALA A 1 75 ? 4.766 -6.309 -4.187 1.00 93.56 75 ALA A O 1
ATOM 641 N N . TRP A 1 76 ? 4.809 -4.060 -4.093 1.00 92.88 76 TRP A N 1
ATOM 642 C CA . TRP A 1 76 ? 5.830 -3.882 -5.124 1.00 92.88 76 TRP A CA 1
ATOM 643 C C . TRP A 1 76 ? 7.149 -4.548 -4.733 1.00 92.88 76 TRP A C 1
ATOM 645 O O . TRP A 1 76 ? 7.669 -5.384 -5.469 1.00 92.88 76 TRP A O 1
ATOM 655 N N . GLU A 1 77 ? 7.684 -4.198 -3.561 1.00 90.56 77 GLU A N 1
ATOM 656 C CA . GLU A 1 77 ? 8.962 -4.707 -3.062 1.00 90.56 77 GLU A CA 1
ATOM 657 C C . GLU A 1 77 ? 8.914 -6.224 -2.913 1.00 90.56 77 GLU A C 1
ATOM 659 O O . GLU A 1 77 ? 9.872 -6.894 -3.283 1.00 90.56 77 GLU A O 1
ATOM 664 N N . ARG A 1 78 ? 7.784 -6.786 -2.470 1.00 89.94 78 ARG A N 1
ATOM 665 C CA . ARG A 1 78 ? 7.605 -8.236 -2.396 1.00 89.94 78 ARG A CA 1
ATOM 666 C C . ARG A 1 78 ? 7.724 -8.914 -3.758 1.00 89.94 78 ARG A C 1
ATOM 668 O O . ARG A 1 78 ? 8.439 -9.904 -3.851 1.00 89.94 78 ARG A O 1
ATOM 675 N N . VAL A 1 79 ? 7.034 -8.423 -4.788 1.00 88.44 79 VAL A N 1
ATOM 676 C CA . VAL A 1 79 ? 7.105 -9.025 -6.132 1.00 88.44 79 VAL A CA 1
ATOM 677 C C . VAL A 1 79 ? 8.489 -8.826 -6.743 1.00 88.44 79 VAL A C 1
ATOM 679 O O . VAL A 1 79 ? 9.028 -9.757 -7.334 1.00 88.44 79 VAL A O 1
ATOM 682 N N . ALA A 1 80 ? 9.094 -7.654 -6.538 1.00 84.56 80 ALA A N 1
ATOM 683 C CA . ALA A 1 80 ? 10.453 -7.372 -6.984 1.00 84.56 80 ALA A CA 1
ATOM 684 C C . ALA A 1 80 ? 11.490 -8.302 -6.322 1.00 84.56 80 ALA A C 1
ATOM 686 O O . ALA A 1 80 ? 12.368 -8.813 -7.008 1.00 84.56 80 ALA A O 1
ATOM 687 N N . HIS A 1 81 ? 11.364 -8.581 -5.018 1.00 81.19 81 HIS A N 1
ATOM 688 C CA . HIS A 1 81 ? 12.255 -9.506 -4.303 1.00 81.19 81 HIS A CA 1
ATOM 689 C C . HIS A 1 81 ? 11.942 -10.979 -4.599 1.00 81.19 81 HIS A C 1
ATOM 691 O O . HIS A 1 81 ? 12.854 -11.792 -4.677 1.00 81.19 81 HIS A O 1
ATOM 697 N N . ALA A 1 82 ? 10.670 -11.343 -4.792 1.00 73.12 82 ALA A N 1
ATOM 698 C CA . ALA A 1 82 ? 10.269 -12.711 -5.132 1.00 73.12 82 ALA A CA 1
ATOM 699 C C . ALA A 1 82 ? 10.678 -13.127 -6.558 1.00 73.12 82 ALA A C 1
ATOM 701 O O . ALA A 1 82 ? 10.644 -14.315 -6.874 1.00 73.12 82 ALA A O 1
ATOM 702 N N . GLY A 1 83 ? 11.047 -12.167 -7.413 1.00 59.94 83 GLY A N 1
ATOM 703 C CA . GLY A 1 83 ? 11.592 -12.399 -8.751 1.00 59.94 83 GLY A CA 1
ATOM 704 C C . GLY A 1 83 ? 13.095 -12.691 -8.793 1.00 59.94 83 GLY A C 1
ATOM 705 O O . GLY A 1 83 ? 13.621 -12.900 -9.883 1.00 59.94 83 GLY A O 1
ATOM 706 N N . HIS A 1 84 ? 13.782 -12.713 -7.647 1.00 39.44 84 HIS A N 1
ATOM 707 C CA . HIS A 1 84 ? 15.207 -13.021 -7.571 1.00 39.44 84 HIS A CA 1
ATOM 708 C C . HIS A 1 84 ? 15.409 -14.430 -6.976 1.00 39.44 84 HIS A C 1
ATOM 710 O O . HIS A 1 84 ? 15.176 -14.606 -5.777 1.00 39.44 84 HIS A O 1
ATOM 716 N N . PRO A 1 85 ? 15.775 -15.450 -7.780 1.00 44.47 85 PRO A N 1
ATOM 717 C CA . PRO A 1 85 ? 16.412 -16.650 -7.245 1.00 44.47 85 PRO A CA 1
ATOM 718 C C . PRO A 1 85 ? 17.793 -16.334 -6.647 1.00 44.47 85 PRO A C 1
ATOM 720 O O . PRO A 1 85 ? 18.388 -15.281 -6.999 1.00 44.47 85 PRO A O 1
#